Protein AF-A0A2P2K657-F1 (afdb_monomer)

Foldseek 3Di:
DPDDPVVLLVQLLVLLVCLLVDDPDPVSNLVSLVSNLVSLVVAAAPHDPSSVVSVVSSLVSCLDCCQLVPPDLSSLLSSLSNLLSCPRNDPPDHPDDLVSVLSSLLSLLVLLLCCLPCPDPSNVSNVSSVVSCVVRVCVVVCVVSVVVVSVVSSVVSVVVSVVSVVVVVVVVVVD

Sequence (175 aa):
MVVNAIELEEQLKEVGNALLNPPSSTDELLDQLDKFECLLIKVEQEPSRSMQDVLILPMRALISNSLLKHSDVDVKVALASCFSEITRITAPNAPYNDEKMKEIFQLTIAAFEKLSHVSGHCYSKAFAILDTVAKVRSCLLMLDLELDELIVDMFQHFLKIIRYGHLQSLLVDIS

InterPro domains:
  IPR039776 Sister chromatid cohesion protein Pds5 [PTHR12663] (7-171)

Nearest PDB structures (foldseek):
  5frr-assembly2_B  TM=8.950E-01  e=7.246E-05  Saccharomyces cerevisiae
  5hdt-assembly1_A  TM=9.014E-01  e=1.340E-04  Homo sapiens
  5frs-assembly1_A  TM=8.590E-01  e=3.454E-04  Saccharomyces cerevisiae
  5f0o-assembly1_A  TM=8.810E-01  e=2.054E-01  Lachancea thermotolerans
  8h5b-assembly1_A  TM=6.551E-01  e=6.500E+00  Saccharomyces cerevisiae S288C

Solvent-accessible surface area (backbone atoms only — not comparable to full-atom values): 9607 Å² total; per-residue (Å²): 131,87,75,54,67,68,60,53,44,51,52,47,41,55,46,19,55,44,49,62,61,58,57,90,47,69,68,60,36,43,54,48,41,52,53,43,33,64,51,44,73,72,50,58,58,69,57,56,70,70,52,50,62,43,45,53,58,30,59,56,28,58,70,31,69,75,57,70,65,45,85,53,67,65,55,44,40,43,49,29,36,38,49,35,40,48,40,48,28,41,44,96,48,75,78,57,58,70,74,55,46,52,56,48,48,54,40,40,50,60,28,49,63,35,59,67,36,79,90,42,90,54,17,66,53,26,50,50,34,50,53,44,38,60,74,67,43,45,66,57,58,37,55,77,66,71,38,62,69,59,55,52,50,43,53,51,50,52,54,52,38,53,54,51,54,53,54,53,53,56,55,60,76,75,105

Radius of gyration: 17.12 Å; Cα contacts (8 Å, |Δi|>4): 165; chains: 1; bounding box: 53×33×42 Å

Organism: Rhizophora mucronata (NCBI:txid61149)

pLDDT: mean 91.43, std 9.8, range [40.94, 98.31]

Structure (mmCIF, N/CA/C/O backbone):
data_AF-A0A2P2K657-F1
#
_entry.id   AF-A0A2P2K657-F1
#
loop_
_atom_site.group_PDB
_atom_site.id
_atom_site.type_symbol
_atom_site.label_atom_id
_atom_site.label_alt_id
_atom_site.label_comp_id
_atom_site.label_asym_id
_atom_site.label_entity_id
_atom_site.label_seq_id
_atom_site.pdbx_PDB_ins_code
_atom_site.Cartn_x
_atom_site.Cartn_y
_atom_site.Cartn_z
_atom_site.occupancy
_atom_site.B_iso_or_equiv
_atom_site.auth_seq_id
_atom_site.auth_comp_id
_atom_site.auth_asym_id
_atom_site.auth_atom_id
_atom_site.pdbx_PDB_model_num
ATOM 1 N N . MET A 1 1 ? 7.820 -9.576 21.090 1.00 40.94 1 MET A N 1
ATOM 2 C CA . MET A 1 1 ? 6.848 -8.870 21.953 1.00 40.94 1 MET A CA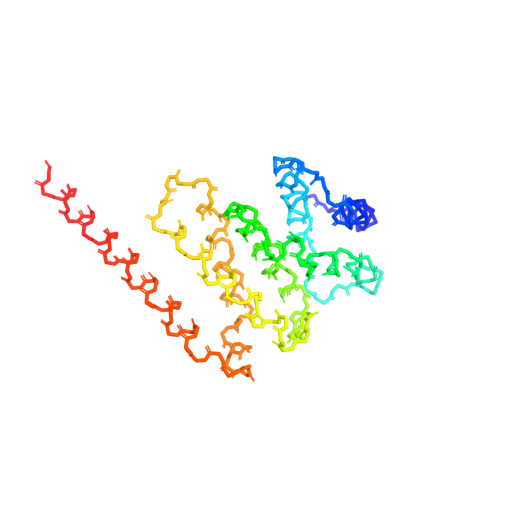 1
ATOM 3 C C . MET A 1 1 ? 5.480 -9.145 21.368 1.00 40.94 1 MET A C 1
ATOM 5 O O . MET A 1 1 ? 5.311 -8.899 20.183 1.00 40.94 1 MET A O 1
ATOM 9 N N . VAL A 1 2 ? 4.561 -9.734 22.134 1.00 49.28 2 VAL A N 1
ATOM 10 C CA . VAL A 1 2 ? 3.168 -9.874 21.688 1.00 49.28 2 VAL A CA 1
ATOM 11 C C . VAL A 1 2 ? 2.604 -8.461 21.674 1.00 49.28 2 VAL A C 1
ATOM 13 O O . VAL A 1 2 ? 2.508 -7.839 22.729 1.00 49.28 2 VAL A O 1
ATOM 16 N N . VAL A 1 3 ? 2.351 -7.911 20.489 1.00 60.28 3 VAL A N 1
ATOM 17 C CA . VAL A 1 3 ? 1.654 -6.630 20.373 1.00 60.28 3 VAL A CA 1
ATOM 18 C C . VAL A 1 3 ? 0.269 -6.844 20.973 1.00 60.28 3 VAL A C 1
ATOM 20 O O . VAL A 1 3 ? -0.426 -7.789 20.601 1.00 60.28 3 VAL A O 1
ATOM 23 N N . ASN A 1 4 ? -0.110 -6.019 21.945 1.00 86.00 4 ASN A N 1
ATOM 24 C CA . ASN A 1 4 ? -1.451 -6.073 22.501 1.00 86.00 4 ASN A CA 1
ATOM 25 C C . ASN A 1 4 ? -2.436 -5.665 21.395 1.00 86.00 4 ASN A C 1
ATOM 27 O O . ASN A 1 4 ? -2.381 -4.538 20.910 1.00 86.00 4 ASN A O 1
ATOM 31 N N . ALA A 1 5 ? -3.313 -6.580 20.977 1.00 86.81 5 ALA A N 1
ATOM 32 C CA . ALA A 1 5 ? -4.254 -6.342 19.882 1.00 86.81 5 ALA A CA 1
ATOM 33 C C . ALA A 1 5 ? -5.138 -5.105 20.124 1.00 86.81 5 ALA A C 1
ATOM 35 O O . ALA A 1 5 ? -5.415 -4.365 19.187 1.00 86.81 5 ALA A O 1
ATOM 36 N N . ILE A 1 6 ? -5.506 -4.837 21.383 1.00 91.69 6 ILE A N 1
ATOM 37 C CA . ILE A 1 6 ? -6.299 -3.658 21.762 1.00 91.69 6 ILE A CA 1
ATOM 38 C C . ILE A 1 6 ? -5.494 -2.372 21.545 1.00 91.69 6 ILE A C 1
ATOM 40 O O . ILE A 1 6 ? -5.996 -1.414 20.969 1.00 91.69 6 ILE A O 1
ATOM 44 N N . GLU A 1 7 ? -4.226 -2.366 21.955 1.00 95.25 7 GLU A N 1
ATOM 45 C CA . GLU A 1 7 ? -3.335 -1.216 21.774 1.00 95.25 7 GLU A CA 1
ATOM 46 C C . GLU A 1 7 ? -3.077 -0.940 20.284 1.00 95.25 7 GLU A C 1
ATOM 48 O O . GLU A 1 7 ? -3.064 0.211 19.853 1.00 95.25 7 GLU A O 1
ATOM 53 N N . LEU A 1 8 ? -2.926 -1.996 19.476 1.00 96.00 8 LEU A N 1
ATOM 54 C CA . LEU A 1 8 ? -2.785 -1.870 18.025 1.00 96.00 8 LEU A CA 1
ATOM 55 C C . LEU A 1 8 ? -4.039 -1.260 17.386 1.00 96.00 8 LEU A C 1
ATOM 57 O O . LEU A 1 8 ? -3.921 -0.355 16.561 1.00 96.00 8 LEU A O 1
ATOM 61 N N . GLU A 1 9 ? -5.229 -1.720 17.785 1.00 96.38 9 GLU A N 1
ATOM 62 C CA . GLU A 1 9 ? -6.501 -1.150 17.332 1.00 96.38 9 GLU A CA 1
ATOM 63 C C . GLU A 1 9 ? -6.621 0.337 17.697 1.00 96.38 9 GLU A C 1
ATOM 65 O O . GLU A 1 9 ? -7.035 1.143 16.866 1.00 96.38 9 GLU A O 1
ATOM 70 N N . GLU A 1 10 ? -6.249 0.728 18.916 1.00 95.88 10 GLU A N 1
ATOM 71 C CA . GLU A 1 10 ? -6.278 2.129 19.353 1.00 95.88 10 GLU A CA 1
ATOM 72 C C . GLU A 1 10 ? -5.319 3.008 18.540 1.00 95.88 10 GLU A C 1
ATOM 74 O O . GLU A 1 10 ? -5.720 4.072 18.062 1.00 95.88 10 GLU A O 1
ATOM 79 N N . GLN A 1 11 ? -4.089 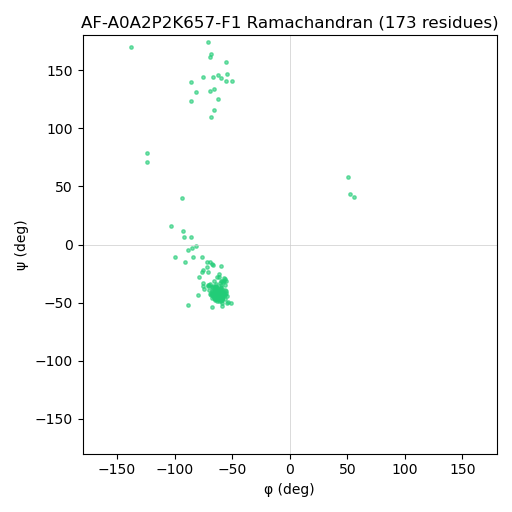2.542 18.305 1.00 96.56 11 GLN A N 1
ATOM 80 C CA . GLN A 1 11 ? -3.103 3.263 17.495 1.00 96.56 11 GLN A CA 1
ATOM 81 C C . GLN A 1 11 ? -3.550 3.399 16.031 1.00 96.56 11 GLN A C 1
ATOM 83 O O . GLN A 1 11 ? -3.401 4.468 15.437 1.00 96.56 11 GLN A O 1
ATOM 88 N N . LEU A 1 12 ? -4.141 2.351 15.448 1.00 96.50 12 LEU A N 1
ATOM 89 C CA . LEU A 1 12 ? -4.694 2.399 14.090 1.00 96.50 12 LEU A CA 1
ATOM 90 C C . LEU A 1 12 ? -5.871 3.378 13.989 1.00 96.50 12 LEU A C 1
ATOM 92 O O . LEU A 1 12 ? -5.949 4.128 13.015 1.00 96.50 12 LEU A O 1
ATOM 96 N N . LYS A 1 13 ? -6.756 3.424 14.998 1.00 94.69 13 LYS A N 1
ATOM 97 C CA . LYS A 1 13 ? -7.847 4.415 15.060 1.00 94.69 13 LYS A CA 1
ATOM 98 C C . LYS A 1 13 ? -7.305 5.838 15.113 1.00 94.69 13 LYS A C 1
ATOM 100 O O . LYS A 1 13 ? -7.792 6.701 14.386 1.00 94.69 13 LYS A O 1
ATOM 105 N N . GLU A 1 14 ? -6.321 6.091 15.973 1.00 94.56 14 GLU A N 1
ATOM 106 C CA . GLU A 1 14 ? -5.710 7.412 16.143 1.00 94.56 14 GLU A CA 1
ATOM 107 C C . GLU A 1 14 ? -5.115 7.919 14.822 1.00 94.56 14 GLU A C 1
ATOM 109 O O . GLU A 1 14 ? -5.481 8.993 14.343 1.00 94.56 14 GLU A O 1
ATOM 114 N N . VAL A 1 15 ? -4.259 7.109 14.193 1.00 94.75 15 VAL A N 1
ATOM 115 C CA . VAL A 1 15 ? -3.603 7.466 12.928 1.00 94.75 15 VAL A CA 1
ATOM 116 C C . VAL A 1 15 ? -4.613 7.581 11.789 1.00 94.75 15 VAL A C 1
ATOM 118 O O . VAL A 1 15 ? -4.554 8.519 10.998 1.00 94.75 15 VAL A O 1
ATOM 121 N N . GLY A 1 16 ? -5.600 6.684 11.729 1.00 91.00 16 GLY A N 1
ATOM 122 C CA . GLY A 1 16 ? -6.663 6.756 10.730 1.00 91.00 16 GLY A CA 1
ATOM 123 C C . GLY A 1 16 ? -7.482 8.042 10.812 1.00 91.00 16 GLY A C 1
ATOM 124 O O . GLY A 1 16 ? -7.821 8.622 9.782 1.00 91.00 16 GLY A O 1
ATOM 125 N N . ASN A 1 17 ? -7.751 8.533 12.024 1.00 91.25 17 ASN A N 1
ATOM 126 C CA . ASN A 1 17 ? -8.431 9.811 12.221 1.00 91.25 17 ASN A CA 1
ATOM 127 C C . ASN A 1 17 ? -7.577 11.007 11.780 1.00 91.25 17 ASN A C 1
ATOM 129 O O . ASN A 1 17 ? -8.121 11.954 11.212 1.00 91.25 17 ASN A O 1
ATOM 133 N N . ALA A 1 18 ? -6.258 10.956 11.991 1.00 92.56 18 ALA A N 1
ATOM 134 C CA . ALA A 1 18 ? -5.343 11.976 11.483 1.00 92.56 18 ALA A CA 1
ATOM 135 C C . ALA A 1 18 ? -5.313 11.990 9.944 1.00 92.56 18 ALA A C 1
ATOM 137 O O . ALA A 1 18 ? -5.362 13.052 9.335 1.00 92.56 18 ALA A O 1
ATOM 138 N N . LEU A 1 19 ? -5.331 10.821 9.297 1.00 93.56 19 LEU A N 1
ATOM 139 C CA . LEU A 1 19 ? -5.341 10.715 7.833 1.00 93.56 19 LEU A CA 1
ATOM 140 C C . LEU A 1 19 ? -6.671 11.143 7.190 1.00 93.56 19 LEU A C 1
ATOM 142 O O . LEU A 1 19 ? -6.679 11.528 6.022 1.00 93.56 19 LEU A O 1
ATOM 146 N N . LEU A 1 20 ? -7.793 11.105 7.923 1.00 91.12 20 LEU A N 1
ATOM 147 C CA . LEU A 1 20 ? -9.077 11.648 7.448 1.00 91.12 20 LEU A CA 1
ATOM 148 C C . LEU A 1 20 ? -9.037 13.171 7.265 1.00 91.12 20 LEU A C 1
ATOM 150 O O . LEU A 1 20 ? -9.725 13.693 6.389 1.00 91.12 20 LEU A O 1
ATOM 154 N N . ASN A 1 21 ? -8.244 13.865 8.081 1.00 89.31 21 ASN A N 1
ATOM 155 C CA . ASN A 1 21 ? -7.992 15.300 7.980 1.00 89.31 21 ASN A CA 1
ATOM 156 C C . ASN A 1 21 ? -6.478 15.506 7.859 1.00 89.31 21 ASN A C 1
ATOM 158 O O . ASN A 1 21 ? -5.846 15.919 8.835 1.00 89.31 21 ASN A O 1
ATOM 162 N N . PRO A 1 22 ? -5.895 15.146 6.701 1.00 88.00 22 PRO A N 1
ATOM 163 C CA . PRO A 1 22 ? -4.455 15.015 6.571 1.00 88.00 22 PRO A CA 1
ATOM 164 C C . PRO A 1 22 ? -3.751 16.344 6.884 1.00 88.00 22 PRO A C 1
ATOM 166 O O . PRO A 1 22 ? -4.271 17.406 6.519 1.00 88.00 22 PRO A O 1
ATOM 169 N N . PRO A 1 23 ? -2.573 16.301 7.534 1.00 90.25 23 PRO A N 1
ATOM 170 C CA . PRO A 1 23 ? -1.769 17.491 7.776 1.00 90.25 23 PRO A CA 1
ATOM 171 C C . PRO A 1 23 ? -1.473 18.249 6.479 1.00 90.25 23 PRO A C 1
ATOM 173 O O . PRO A 1 23 ? -1.306 17.651 5.417 1.00 90.25 23 PRO A O 1
ATOM 176 N N . SER A 1 24 ? -1.380 19.578 6.559 1.00 89.38 24 SER A N 1
ATOM 177 C CA . SER A 1 24 ? -1.014 20.403 5.400 1.00 89.38 24 SER A CA 1
ATOM 178 C C . SER A 1 24 ? 0.477 20.334 5.064 1.00 89.38 24 SER A C 1
ATOM 180 O O . SER A 1 24 ? 0.864 20.676 3.950 1.00 89.38 24 SER A O 1
ATOM 182 N N . SER A 1 25 ? 1.313 19.960 6.036 1.00 95.88 25 SER A N 1
ATOM 183 C CA . SER A 1 25 ? 2.749 19.775 5.838 1.00 95.88 25 SER A CA 1
ATOM 184 C C . SER A 1 25 ? 3.024 18.403 5.229 1.00 95.88 25 SER A C 1
ATOM 186 O O . SER A 1 25 ? 2.542 17.393 5.742 1.00 95.88 25 SER A O 1
ATOM 188 N N . THR A 1 26 ? 3.834 18.363 4.168 1.00 96.19 26 THR A N 1
ATOM 189 C CA . THR A 1 26 ? 4.279 17.108 3.545 1.00 96.19 26 THR A CA 1
ATOM 190 C C . THR A 1 26 ? 5.003 16.213 4.549 1.00 96.19 26 THR A C 1
ATOM 192 O O . THR A 1 26 ? 4.719 15.022 4.597 1.00 96.19 26 THR A O 1
ATOM 195 N N . ASP A 1 27 ? 5.879 16.783 5.380 1.00 96.38 27 ASP A N 1
ATOM 196 C CA . ASP A 1 27 ? 6.664 16.020 6.358 1.00 96.38 27 ASP A CA 1
ATOM 197 C C . ASP A 1 27 ? 5.757 15.385 7.422 1.00 96.38 27 ASP A C 1
ATOM 199 O O . ASP A 1 27 ? 5.860 14.197 7.711 1.00 96.38 27 ASP A O 1
ATOM 203 N N . GLU A 1 28 ? 4.787 16.145 7.941 1.00 96.56 28 GLU A N 1
ATOM 204 C CA . GLU A 1 28 ? 3.831 15.626 8.927 1.00 96.56 28 GLU A CA 1
ATOM 205 C C . GLU A 1 28 ? 2.917 14.553 8.319 1.00 96.56 28 GLU A C 1
ATOM 207 O O . GLU A 1 28 ? 2.556 13.587 8.990 1.00 96.56 28 GLU A O 1
ATOM 212 N N . LEU A 1 29 ? 2.534 14.705 7.046 1.00 97.00 29 LEU A N 1
ATOM 213 C CA . LEU A 1 29 ? 1.764 13.693 6.330 1.00 97.00 29 LEU A CA 1
ATOM 214 C C . LEU A 1 29 ? 2.578 12.407 6.138 1.00 97.00 29 LEU A C 1
ATOM 216 O O . LEU A 1 29 ? 2.044 11.319 6.356 1.00 97.00 29 LEU A O 1
ATOM 220 N N . LEU A 1 30 ? 3.853 12.523 5.759 1.00 97.00 30 LEU A N 1
ATOM 221 C CA . LEU A 1 30 ? 4.765 11.386 5.646 1.00 97.00 30 LEU A CA 1
ATOM 222 C C . LEU A 1 30 ? 4.905 10.658 6.984 1.00 97.00 30 LEU A C 1
ATOM 224 O O . LEU A 1 30 ? 4.740 9.442 7.017 1.00 97.00 30 LEU A O 1
ATOM 228 N N . ASP A 1 31 ? 5.077 11.385 8.089 1.00 96.81 31 ASP A N 1
ATOM 229 C CA . ASP A 1 31 ? 5.143 10.796 9.430 1.00 96.81 31 ASP A CA 1
ATOM 230 C C . ASP A 1 31 ? 3.869 10.004 9.781 1.00 96.81 31 ASP A C 1
ATOM 232 O O . ASP A 1 31 ? 3.942 8.913 10.357 1.00 96.81 31 ASP A O 1
ATOM 236 N N . GLN A 1 32 ? 2.683 10.515 9.420 1.00 97.12 32 GLN A N 1
ATOM 237 C CA . GLN A 1 32 ? 1.425 9.788 9.637 1.00 97.12 32 GLN A CA 1
ATOM 238 C C . GLN A 1 32 ? 1.321 8.530 8.771 1.00 97.12 32 GLN A C 1
ATOM 240 O O . GLN A 1 32 ? 0.886 7.489 9.267 1.00 97.12 32 GLN A O 1
ATOM 245 N N . LEU A 1 33 ? 1.713 8.603 7.496 1.00 97.50 33 LEU A N 1
ATOM 246 C CA . LEU A 1 33 ? 1.698 7.454 6.588 1.00 97.50 33 LEU A CA 1
ATOM 247 C C . LEU A 1 33 ? 2.695 6.378 7.033 1.00 97.50 33 LEU A C 1
ATOM 249 O O . LEU A 1 33 ? 2.340 5.203 7.071 1.00 97.50 33 LEU A O 1
ATOM 253 N N . ASP A 1 34 ? 3.891 6.772 7.460 1.00 96.94 34 ASP A N 1
ATOM 254 C CA . ASP A 1 34 ? 4.920 5.864 7.966 1.00 96.94 34 ASP A CA 1
ATOM 255 C C . ASP A 1 34 ? 4.485 5.195 9.273 1.00 96.94 34 ASP A C 1
ATOM 257 O O . ASP A 1 34 ? 4.649 3.982 9.445 1.00 96.94 34 ASP A O 1
ATOM 261 N N . LYS A 1 35 ? 3.858 5.954 10.185 1.00 97.31 35 LYS A N 1
ATOM 262 C CA . LYS A 1 35 ? 3.250 5.386 11.395 1.00 97.31 35 LYS A CA 1
ATOM 263 C C . LYS A 1 35 ? 2.142 4.401 11.022 1.00 97.31 35 LYS A C 1
ATOM 265 O O . LYS A 1 35 ? 2.079 3.325 11.613 1.0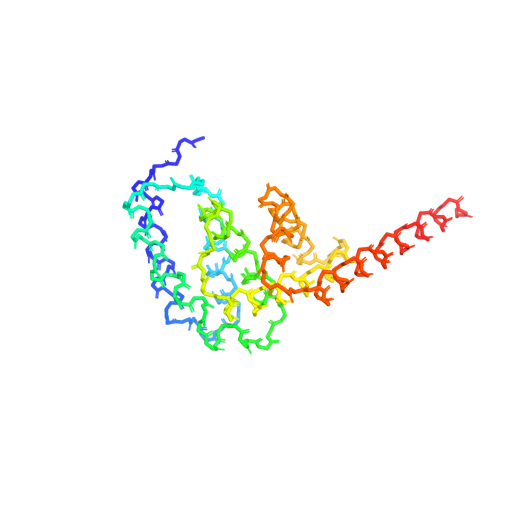0 97.31 35 LYS A O 1
ATOM 270 N N . PHE A 1 36 ? 1.293 4.731 10.049 1.00 97.75 36 PHE A N 1
ATOM 271 C CA . PHE A 1 36 ? 0.209 3.853 9.613 1.00 97.75 36 PHE A CA 1
ATOM 272 C C . PHE A 1 36 ? 0.735 2.546 9.013 1.00 97.75 36 PHE A C 1
ATOM 274 O O . PHE A 1 36 ? 0.332 1.470 9.447 1.00 97.75 36 PHE A O 1
ATOM 281 N N . GLU A 1 37 ? 1.693 2.628 8.090 1.00 97.44 37 GLU A N 1
ATOM 282 C CA . GLU A 1 37 ? 2.384 1.479 7.501 1.00 97.44 37 GLU A CA 1
ATOM 283 C C . GLU A 1 37 ? 2.984 0.570 8.585 1.00 97.44 37 GLU A C 1
ATOM 285 O O . GLU A 1 37 ? 2.726 -0.634 8.606 1.00 97.44 37 GLU A O 1
ATOM 290 N N . CYS A 1 38 ? 3.719 1.145 9.544 1.00 96.81 38 CYS A N 1
ATOM 291 C CA . CYS A 1 38 ? 4.313 0.401 10.657 1.00 96.81 38 CYS A CA 1
ATOM 292 C C . CYS A 1 38 ? 3.281 -0.379 11.483 1.00 96.81 38 CYS A C 1
ATOM 294 O O . CYS A 1 38 ? 3.612 -1.413 12.071 1.00 96.81 38 CYS A O 1
ATOM 296 N N . LEU A 1 39 ? 2.050 0.126 11.585 1.00 97.94 39 LEU A N 1
ATOM 297 C CA . LEU A 1 39 ? 0.955 -0.553 12.272 1.00 97.94 39 LEU A CA 1
ATOM 298 C C . LEU A 1 39 ? 0.335 -1.636 11.388 1.00 97.94 39 LEU A C 1
ATOM 300 O O . LEU A 1 39 ? 0.129 -2.746 11.872 1.00 97.94 39 LEU A O 1
ATOM 304 N N . LEU A 1 40 ? 0.107 -1.356 10.101 1.00 97.75 40 LEU A N 1
ATOM 305 C CA . LEU A 1 40 ? -0.441 -2.315 9.136 1.00 97.75 40 LEU A CA 1
ATOM 306 C C . LEU A 1 40 ? 0.427 -3.574 9.001 1.00 97.75 40 LEU A C 1
ATOM 308 O O . LEU A 1 40 ? -0.110 -4.679 8.983 1.00 97.75 40 LEU A O 1
ATOM 312 N N . ILE A 1 41 ? 1.758 -3.437 9.008 1.00 96.75 41 ILE A N 1
ATOM 313 C CA . ILE A 1 41 ? 2.698 -4.576 8.969 1.00 96.75 41 ILE A CA 1
ATOM 314 C C . ILE A 1 41 ? 2.450 -5.565 10.123 1.00 96.75 41 ILE A C 1
ATOM 316 O O . ILE A 1 41 ? 2.685 -6.764 9.986 1.00 96.75 41 ILE A O 1
ATOM 320 N N . LYS A 1 42 ? 1.956 -5.080 11.269 1.00 97.00 42 LYS A N 1
ATOM 321 C CA . LYS A 1 42 ? 1.671 -5.898 12.460 1.00 97.00 42 LYS A CA 1
ATOM 322 C C . LYS A 1 42 ? 0.301 -6.578 12.404 1.00 97.00 42 LYS A C 1
ATOM 324 O O . LYS A 1 42 ? 0.020 -7.415 13.258 1.00 97.00 42 LYS A O 1
ATOM 329 N N . VAL A 1 43 ? -0.556 -6.206 11.454 1.00 96.94 43 VAL A N 1
ATOM 330 C CA . VAL A 1 43 ? -1.889 -6.791 11.288 1.00 96.94 43 VAL A CA 1
ATOM 331 C C . VAL A 1 43 ? -1.777 -8.047 10.430 1.00 96.94 43 VAL A C 1
ATOM 333 O O . VAL A 1 43 ? -1.275 -8.020 9.303 1.00 96.94 43 VAL A O 1
ATOM 336 N N . GLU A 1 44 ? -2.240 -9.169 10.966 1.00 94.81 44 GLU A N 1
ATOM 337 C CA . GLU A 1 44 ? -2.281 -10.433 10.234 1.00 94.81 44 GLU A CA 1
ATOM 338 C C . GLU A 1 44 ? -3.322 -10.396 9.105 1.00 94.81 44 GLU A C 1
ATOM 340 O O . GLU A 1 44 ? -4.212 -9.545 9.067 1.00 94.81 44 GLU A O 1
ATOM 345 N N . GLN A 1 45 ? -3.176 -11.312 8.152 1.00 95.44 45 GLN A N 1
ATOM 346 C CA . GLN A 1 45 ? -4.162 -11.512 7.094 1.00 95.44 45 GLN A CA 1
ATOM 347 C C . GLN A 1 45 ? -5.475 -12.047 7.687 1.00 95.44 45 GLN A C 1
ATOM 349 O O . GLN A 1 45 ? -5.438 -12.830 8.633 1.00 95.44 45 GLN A O 1
ATOM 354 N N . GLU A 1 46 ? -6.615 -11.624 7.130 1.00 91.75 46 GLU A N 1
ATOM 355 C CA . GLU A 1 46 ? -7.959 -11.976 7.622 1.00 91.75 46 GLU A CA 1
ATOM 356 C C . GLU A 1 46 ? -8.134 -11.725 9.140 1.00 91.75 46 GLU A C 1
ATOM 358 O O . GLU A 1 46 ? -8.462 -12.640 9.903 1.00 91.75 46 GLU A O 1
ATOM 363 N N . PRO A 1 47 ? -7.925 -10.482 9.618 1.00 94.62 47 PRO A N 1
ATOM 364 C CA . PRO A 1 47 ? -7.927 -10.192 11.046 1.00 94.62 47 PRO A CA 1
ATOM 365 C C . PRO A 1 47 ? -9.342 -10.279 11.647 1.00 94.62 47 PRO A C 1
ATOM 367 O O . PRO A 1 47 ? -10.343 -10.423 10.938 1.00 94.62 47 PRO A O 1
ATOM 370 N N . SER A 1 48 ? -9.449 -10.152 12.974 1.00 95.62 48 SER A N 1
ATOM 371 C CA . SER A 1 48 ? -10.737 -10.140 13.684 1.00 95.62 48 SER A CA 1
ATOM 372 C C . SER A 1 48 ? -11.691 -9.059 13.155 1.00 95.62 48 SER A C 1
ATOM 374 O O . SER A 1 48 ? -11.266 -8.027 12.639 1.00 95.62 48 SER A O 1
ATOM 376 N N . ARG A 1 49 ? -13.005 -9.243 13.359 1.00 95.25 49 ARG A N 1
ATOM 377 C CA . ARG A 1 49 ? -14.012 -8.228 12.987 1.00 95.25 49 ARG A CA 1
ATOM 378 C C . ARG A 1 49 ? -13.740 -6.861 13.617 1.00 95.25 49 ARG A C 1
ATOM 380 O O . ARG A 1 49 ? -13.873 -5.860 12.931 1.00 95.25 49 ARG A O 1
ATOM 387 N N . SER A 1 50 ? -13.311 -6.826 14.880 1.00 96.12 50 SER A N 1
ATOM 388 C CA . SER A 1 50 ? -12.961 -5.572 15.559 1.00 96.12 50 SER A CA 1
ATOM 389 C C . SER A 1 50 ? -11.850 -4.823 14.824 1.00 96.12 50 SER A C 1
ATOM 391 O O . SER A 1 50 ? -11.987 -3.634 14.554 1.00 96.12 50 SER A O 1
ATOM 393 N N . MET A 1 51 ? -10.793 -5.531 14.421 1.00 96.44 51 MET A N 1
ATOM 394 C CA . MET A 1 51 ? -9.683 -4.964 13.663 1.00 96.44 51 MET A CA 1
ATOM 395 C C . MET A 1 51 ? -10.120 -4.526 12.260 1.00 96.44 51 MET A C 1
ATOM 397 O O . MET A 1 51 ? -9.718 -3.463 11.798 1.00 96.44 51 MET A O 1
ATOM 401 N N . GLN A 1 52 ? -10.977 -5.304 11.590 1.00 95.44 52 GLN A N 1
ATOM 402 C CA . GLN A 1 52 ? -11.557 -4.900 10.305 1.00 95.44 52 GLN A CA 1
ATOM 403 C C . GLN A 1 52 ? -12.335 -3.584 10.446 1.00 95.44 52 GLN A C 1
ATOM 405 O O . GLN A 1 52 ? -12.100 -2.661 9.670 1.00 95.44 52 GLN A O 1
ATOM 410 N N . ASP A 1 53 ? -13.178 -3.457 11.476 1.00 95.12 53 ASP A N 1
ATOM 411 C CA . ASP A 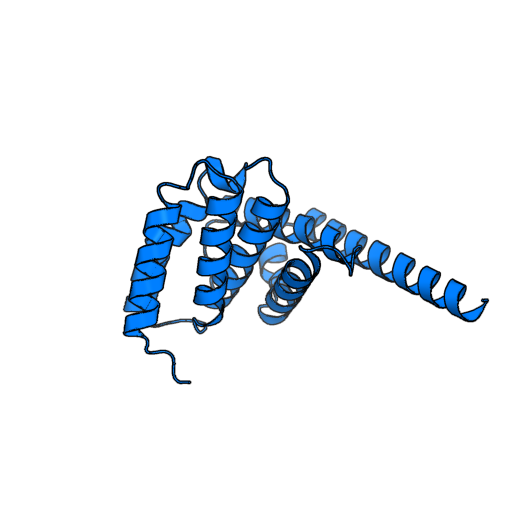1 53 ? -13.955 -2.244 11.751 1.00 95.12 53 ASP A CA 1
ATOM 412 C C . ASP A 1 53 ? -13.053 -1.019 11.986 1.00 95.12 53 ASP A C 1
ATOM 414 O O . ASP A 1 53 ? -13.365 0.085 11.532 1.00 95.12 53 ASP A O 1
ATOM 418 N N . VAL A 1 54 ? -11.903 -1.209 12.647 1.00 95.69 54 VAL A N 1
ATOM 419 C CA . VAL A 1 54 ? -10.889 -0.159 12.836 1.00 95.69 54 VAL A CA 1
ATOM 420 C C . VAL A 1 54 ? -10.316 0.338 11.511 1.00 95.69 54 VAL A C 1
ATOM 422 O O . VAL A 1 54 ? -10.095 1.539 11.354 1.00 95.69 54 VAL A O 1
ATOM 425 N N . LEU A 1 55 ? -10.070 -0.563 10.560 1.00 96.00 55 LEU A N 1
ATOM 426 C CA . LEU A 1 55 ? -9.386 -0.237 9.308 1.00 96.00 55 LEU A CA 1
ATOM 427 C C . LEU A 1 55 ? -10.275 0.509 8.303 1.00 96.00 55 LEU A C 1
ATOM 429 O O . LEU A 1 55 ? -9.747 1.260 7.482 1.00 96.00 55 LEU A O 1
ATOM 433 N N . ILE A 1 56 ? -11.606 0.374 8.391 1.00 94.31 56 ILE A N 1
ATOM 434 C CA . ILE A 1 56 ? -12.568 0.955 7.430 1.00 94.31 56 ILE A CA 1
ATOM 435 C C . ILE A 1 56 ? -12.328 2.454 7.203 1.00 94.31 56 ILE A C 1
ATOM 437 O O . ILE A 1 56 ? -12.271 2.924 6.064 1.00 94.31 56 ILE A O 1
ATOM 441 N N . LEU A 1 57 ? -12.214 3.226 8.286 1.00 92.69 57 LEU A N 1
ATOM 442 C CA . LEU A 1 57 ? -12.068 4.679 8.205 1.00 92.69 57 LEU A CA 1
ATOM 443 C C . LEU A 1 57 ? -10.730 5.113 7.580 1.00 92.69 57 LEU A C 1
ATOM 445 O O . LEU A 1 57 ? -10.783 5.860 6.597 1.00 92.69 57 LEU A O 1
ATOM 449 N N . PRO A 1 58 ? -9.560 4.653 8.067 1.00 93.31 58 PRO A N 1
ATOM 450 C CA . PRO A 1 58 ? -8.284 4.936 7.418 1.00 93.31 58 PRO A CA 1
ATOM 451 C C . PRO A 1 58 ? -8.241 4.483 5.954 1.00 93.31 58 PRO A C 1
ATOM 453 O O . PRO A 1 58 ? -7.814 5.249 5.093 1.00 93.31 58 PRO A O 1
ATOM 456 N N . MET A 1 59 ? -8.745 3.284 5.634 1.00 95.56 59 MET A N 1
ATOM 457 C CA . MET A 1 59 ? -8.783 2.787 4.252 1.00 95.56 59 MET A CA 1
ATOM 458 C C . MET A 1 59 ? -9.557 3.728 3.324 1.00 95.56 59 MET A C 1
ATOM 460 O O . MET A 1 59 ? -9.137 3.949 2.187 1.00 95.56 59 MET A O 1
ATOM 464 N N . ARG A 1 60 ? -10.663 4.309 3.807 1.00 93.75 60 ARG A N 1
ATOM 465 C CA . ARG A 1 60 ? -11.438 5.317 3.072 1.00 93.75 60 ARG A CA 1
ATOM 466 C C . ARG A 1 60 ? -10.699 6.653 2.954 1.00 93.75 60 ARG A C 1
ATOM 468 O O . ARG A 1 60 ? -10.841 7.329 1.939 1.00 93.75 60 ARG A O 1
ATOM 475 N N . ALA A 1 61 ? -9.935 7.044 3.972 1.00 94.00 61 ALA A N 1
ATOM 476 C CA . ALA A 1 61 ? -9.145 8.272 3.955 1.00 94.00 61 ALA A CA 1
ATOM 477 C C . ALA A 1 61 ? -8.070 8.237 2.857 1.00 94.00 61 ALA A C 1
ATOM 479 O O . ALA A 1 61 ? -7.964 9.178 2.066 1.00 94.00 61 ALA A O 1
ATOM 480 N N . LEU A 1 62 ? -7.333 7.123 2.763 1.00 95.69 62 LEU A N 1
ATOM 481 C CA . LEU A 1 62 ? -6.220 6.952 1.823 1.00 95.69 62 LEU A CA 1
ATOM 482 C C . LEU A 1 62 ? -6.629 7.090 0.353 1.00 95.69 62 LEU A C 1
ATOM 484 O O . LEU A 1 62 ? -5.843 7.577 -0.455 1.00 95.69 62 LEU A O 1
ATOM 488 N N . ILE A 1 63 ? -7.861 6.711 0.005 1.00 95.50 63 ILE A N 1
ATOM 489 C CA . ILE A 1 63 ? -8.373 6.813 -1.370 1.00 95.50 63 ILE A CA 1
ATOM 490 C C . ILE A 1 63 ? -8.973 8.186 -1.711 1.00 95.50 63 ILE A C 1
ATOM 492 O O . ILE A 1 63 ? -9.568 8.367 -2.778 1.00 95.50 63 ILE A O 1
ATOM 496 N N . SER A 1 64 ? -8.857 9.165 -0.812 1.00 93.69 64 SER A N 1
ATOM 497 C CA . SER A 1 64 ? -9.270 10.538 -1.094 1.00 93.69 64 SER A CA 1
ATOM 498 C C . SER A 1 64 ? -8.445 11.132 -2.240 1.00 93.69 64 SER A C 1
ATOM 500 O O . SER A 1 64 ? -7.250 10.870 -2.380 1.00 93.69 64 SER A O 1
ATOM 502 N N . ASN A 1 65 ? -9.070 11.984 -3.059 1.00 90.50 65 ASN A N 1
ATOM 503 C CA . ASN A 1 65 ? -8.376 12.646 -4.170 1.00 90.50 65 ASN A CA 1
ATOM 504 C C . ASN A 1 65 ? -7.177 13.486 -3.700 1.00 90.50 65 ASN A C 1
ATOM 506 O O . ASN A 1 65 ? -6.209 13.603 -4.442 1.00 90.50 65 ASN A O 1
ATOM 510 N N . SER A 1 66 ? -7.234 14.061 -2.495 1.00 89.94 66 SER A N 1
ATOM 511 C CA . SER A 1 66 ? -6.134 14.837 -1.911 1.00 89.94 66 SER A CA 1
ATOM 512 C C . SER A 1 66 ? -4.882 13.996 -1.670 1.00 89.94 66 SER A C 1
ATOM 514 O O . SER A 1 66 ? -3.782 14.499 -1.872 1.00 89.94 66 SER A O 1
ATOM 516 N N . LEU A 1 67 ? -5.041 12.727 -1.281 1.00 93.44 67 LEU A N 1
ATOM 517 C CA . LEU A 1 67 ? -3.922 11.815 -1.045 1.00 93.44 67 LEU A CA 1
ATOM 518 C C . LEU A 1 67 ? -3.514 11.085 -2.330 1.00 93.44 67 LEU A C 1
ATOM 520 O O . LEU A 1 67 ? -2.361 11.180 -2.741 1.00 93.44 67 LEU A O 1
ATOM 524 N N . LEU A 1 68 ? -4.449 10.442 -3.038 1.00 91.50 68 LEU A N 1
ATOM 525 C CA . LEU A 1 68 ? -4.127 9.680 -4.257 1.00 91.50 68 LEU A CA 1
ATOM 526 C C . LEU A 1 68 ? -3.497 10.534 -5.365 1.00 91.50 68 LEU A C 1
ATOM 528 O O . LEU A 1 68 ? -2.669 10.044 -6.132 1.00 91.50 68 LEU A O 1
ATOM 532 N N . LYS A 1 69 ? -3.881 11.813 -5.465 1.00 91.38 69 LYS A N 1
ATOM 533 C CA . LYS A 1 69 ? -3.359 12.744 -6.479 1.00 91.38 69 LYS A CA 1
ATOM 534 C C . LYS A 1 69 ? -2.332 13.722 -5.914 1.00 91.38 69 LYS A C 1
ATOM 536 O O . LYS A 1 69 ? -2.042 14.724 -6.567 1.00 91.38 69 LYS A O 1
ATOM 541 N N . HIS A 1 70 ? -1.788 13.446 -4.728 1.00 95.25 70 HIS A N 1
ATOM 54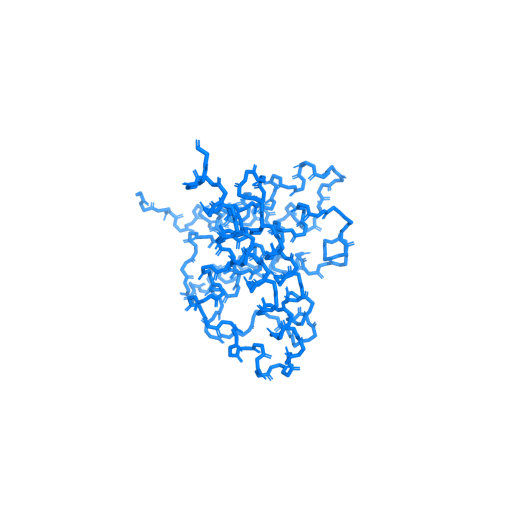2 C CA . HIS A 1 70 ? -0.751 14.275 -4.128 1.00 95.25 70 HIS A CA 1
ATOM 543 C C . HIS A 1 70 ? 0.440 14.421 -5.087 1.00 95.25 70 HIS A C 1
ATOM 545 O O . HIS A 1 70 ? 0.788 13.475 -5.791 1.00 95.25 70 HIS A O 1
ATOM 551 N N . SER A 1 71 ? 1.049 15.604 -5.178 1.00 94.75 71 SER A N 1
ATOM 552 C CA . SER A 1 71 ? 2.128 15.859 -6.147 1.00 94.75 71 SER A CA 1
ATOM 553 C C . SER A 1 71 ? 3.478 15.306 -5.701 1.00 94.75 71 SER A C 1
ATOM 555 O O . SER A 1 71 ? 4.315 14.993 -6.545 1.00 94.75 71 SER A O 1
ATOM 557 N N . ASP A 1 72 ? 3.683 15.201 -4.388 1.00 95.62 72 ASP A N 1
ATOM 558 C CA . ASP A 1 72 ? 4.931 14.721 -3.803 1.00 95.62 72 ASP A CA 1
ATOM 559 C C . ASP A 1 72 ? 5.143 13.220 -4.055 1.00 95.62 72 ASP A C 1
ATOM 561 O O . ASP A 1 72 ? 4.238 12.403 -3.866 1.00 95.62 72 ASP A O 1
ATOM 565 N N . VAL A 1 73 ? 6.344 12.869 -4.511 1.00 94.19 73 VAL A N 1
ATOM 566 C CA . VAL A 1 73 ? 6.692 11.504 -4.920 1.00 94.19 73 VAL A CA 1
ATOM 567 C C . VAL A 1 73 ? 6.889 10.583 -3.720 1.00 94.19 73 VAL A C 1
ATOM 569 O O . VAL A 1 73 ? 6.553 9.403 -3.806 1.00 94.19 73 VAL A O 1
ATOM 572 N N . ASP A 1 74 ? 7.383 11.100 -2.603 1.00 95.19 74 ASP A N 1
ATOM 573 C CA . ASP A 1 74 ? 7.640 10.301 -1.410 1.00 95.19 74 ASP A CA 1
ATOM 574 C C . ASP A 1 74 ? 6.321 9.958 -0.726 1.00 95.19 74 ASP A C 1
ATOM 576 O O . ASP A 1 74 ? 6.106 8.807 -0.344 1.00 95.19 74 ASP A O 1
ATOM 580 N N . VAL A 1 75 ? 5.378 10.908 -0.708 1.00 96.56 75 VAL A N 1
ATOM 581 C CA . VAL A 1 75 ? 3.996 10.662 -0.265 1.00 96.56 75 VAL A CA 1
ATOM 582 C C . VAL A 1 75 ? 3.349 9.568 -1.111 1.00 96.56 75 VAL A C 1
ATOM 584 O O . VAL A 1 75 ? 2.718 8.660 -0.574 1.00 96.56 75 VAL A O 1
ATOM 587 N N . LYS A 1 76 ? 3.539 9.598 -2.436 1.00 96.81 76 LYS A N 1
ATOM 588 C CA . LYS A 1 76 ? 3.036 8.549 -3.336 1.00 96.81 76 LYS A CA 1
ATOM 589 C C . LYS A 1 76 ? 3.619 7.171 -3.026 1.00 96.81 76 LYS A C 1
ATOM 591 O O . LYS A 1 76 ? 2.878 6.190 -3.031 1.00 96.81 76 LYS A O 1
ATOM 596 N N . VAL A 1 77 ? 4.918 7.084 -2.741 1.00 97.38 77 VAL A N 1
ATOM 597 C CA . VAL A 1 77 ? 5.563 5.814 -2.369 1.00 97.38 77 VAL A CA 1
ATOM 598 C C . VAL A 1 77 ? 5.074 5.330 -1.000 1.00 97.38 77 VAL A C 1
ATOM 600 O O . VAL A 1 77 ? 4.779 4.146 -0.850 1.00 97.38 77 VAL A O 1
ATOM 603 N N . ALA A 1 78 ? 4.925 6.222 -0.019 1.00 97.38 78 ALA A N 1
ATOM 604 C CA . ALA A 1 78 ? 4.386 5.879 1.297 1.00 97.38 78 ALA A CA 1
ATOM 605 C C . ALA A 1 78 ? 2.933 5.371 1.206 1.00 97.38 78 ALA A C 1
ATOM 607 O O . ALA A 1 78 ? 2.584 4.358 1.817 1.00 97.38 78 ALA A O 1
ATOM 608 N N . LEU A 1 79 ? 2.106 6.004 0.367 1.00 97.62 79 LEU A N 1
ATOM 609 C CA . LEU A 1 79 ? 0.754 5.535 0.053 1.00 97.62 79 LEU A CA 1
ATOM 610 C C . LEU A 1 79 ? 0.765 4.151 -0.604 1.00 97.62 79 LEU A C 1
ATOM 612 O O . LEU A 1 79 ? 0.015 3.278 -0.171 1.00 97.62 79 LEU A O 1
ATOM 616 N N . ALA A 1 80 ? 1.625 3.923 -1.604 1.00 98.19 80 ALA A N 1
ATOM 617 C CA . ALA A 1 80 ? 1.777 2.609 -2.232 1.00 98.19 80 ALA A CA 1
ATOM 618 C C . ALA A 1 80 ? 2.127 1.520 -1.207 1.00 98.19 80 ALA A C 1
ATOM 620 O O . ALA A 1 80 ? 1.575 0.424 -1.281 1.00 98.19 80 ALA A O 1
ATOM 621 N N . SER A 1 81 ? 2.984 1.842 -0.232 1.00 98.06 81 SER A N 1
ATOM 622 C CA . SER A 1 81 ? 3.360 0.928 0.853 1.00 98.06 81 SER A CA 1
ATOM 623 C C . SER A 1 81 ? 2.185 0.596 1.773 1.00 98.06 81 SER A C 1
ATOM 625 O O . SER A 1 81 ? 1.906 -0.573 2.053 1.00 98.06 81 SER A O 1
ATOM 627 N N . CYS A 1 82 ? 1.409 1.609 2.170 1.00 98.31 82 CYS A N 1
ATOM 628 C CA . CYS A 1 82 ? 0.177 1.393 2.931 1.00 98.31 82 CYS A CA 1
ATOM 629 C C . CYS A 1 82 ? -0.811 0.505 2.158 1.00 98.31 82 CYS A C 1
ATOM 631 O O . CYS A 1 82 ? -1.379 -0.432 2.720 1.00 98.31 82 CYS A O 1
ATOM 633 N N . PHE A 1 83 ? -0.999 0.760 0.860 1.00 98.19 83 PHE A N 1
ATOM 634 C CA . PHE A 1 83 ? -1.905 -0.031 0.029 1.00 98.19 83 PHE A CA 1
ATOM 635 C C . PHE A 1 83 ? -1.429 -1.467 -0.190 1.00 98.19 83 PHE A C 1
ATOM 637 O O . PHE A 1 83 ? -2.270 -2.371 -0.209 1.00 98.19 83 PHE A O 1
ATOM 644 N N . SER A 1 84 ? -0.120 -1.715 -0.323 1.00 97.75 84 SER A N 1
ATOM 645 C CA . SER A 1 84 ? 0.389 -3.087 -0.424 1.00 97.75 84 SER A CA 1
ATOM 646 C C . SER A 1 84 ? 0.082 -3.882 0.841 1.00 97.75 84 SER A C 1
ATOM 648 O O . SER A 1 84 ? -0.394 -5.013 0.743 1.00 97.75 84 SER A O 1
ATOM 650 N N . GLU A 1 85 ? 0.233 -3.277 2.022 1.00 98.12 85 GLU A N 1
ATOM 651 C CA . GLU A 1 85 ? -0.106 -3.944 3.282 1.00 98.12 85 GLU A CA 1
ATOM 652 C C . GLU A 1 85 ? -1.615 -4.126 3.468 1.00 98.12 85 GLU A C 1
ATOM 654 O O . GLU A 1 85 ? -2.050 -5.195 3.887 1.00 98.12 85 GLU A O 1
ATOM 659 N N . ILE A 1 86 ? -2.440 -3.148 3.085 1.00 97.75 86 ILE A N 1
ATOM 660 C CA . ILE A 1 86 ? -3.905 -3.308 3.081 1.00 97.75 86 ILE A CA 1
ATOM 661 C C . ILE A 1 86 ? -4.323 -4.462 2.161 1.00 97.75 86 ILE A C 1
ATOM 663 O O . ILE A 1 86 ? -5.154 -5.289 2.541 1.00 97.75 86 ILE A O 1
ATOM 667 N N . THR A 1 87 ? -3.720 -4.559 0.974 1.00 96.50 87 THR A N 1
ATOM 668 C CA . THR A 1 87 ? -3.960 -5.668 0.039 1.00 96.50 87 THR A CA 1
ATOM 669 C C . THR A 1 87 ? -3.543 -6.997 0.665 1.00 96.50 87 THR A C 1
ATOM 671 O O . THR A 1 87 ? -4.276 -7.975 0.562 1.00 96.50 87 THR A O 1
ATOM 674 N N . ARG A 1 88 ? -2.418 -7.038 1.391 1.00 97.50 88 ARG A N 1
ATOM 675 C CA . ARG A 1 88 ? -1.990 -8.236 2.124 1.00 97.50 88 ARG A CA 1
ATOM 676 C C . ARG A 1 88 ? -2.977 -8.651 3.210 1.00 97.50 88 ARG A C 1
ATOM 678 O O . ARG A 1 88 ? -3.271 -9.834 3.338 1.00 97.50 88 ARG A O 1
ATOM 685 N N . ILE A 1 89 ? -3.461 -7.694 3.998 1.00 97.62 89 ILE A N 1
ATOM 686 C CA . ILE A 1 89 ? -4.388 -7.935 5.111 1.00 97.62 89 ILE A CA 1
ATOM 687 C C . ILE A 1 89 ? -5.728 -8.479 4.601 1.00 97.62 89 ILE A C 1
ATOM 689 O O . ILE A 1 89 ? -6.316 -9.361 5.226 1.00 97.62 89 ILE A O 1
ATOM 693 N N . THR A 1 90 ? -6.206 -7.947 3.474 1.00 95.00 90 THR A N 1
ATOM 694 C CA . THR A 1 90 ? -7.531 -8.254 2.908 1.00 95.00 90 THR A CA 1
ATOM 695 C C . THR A 1 90 ? -7.536 -9.423 1.926 1.00 95.00 90 THR A C 1
ATOM 697 O O . THR A 1 90 ? -8.605 -9.979 1.659 1.00 95.00 90 THR A O 1
ATOM 700 N N . ALA A 1 91 ? -6.361 -9.843 1.441 1.00 93.81 91 ALA A N 1
ATOM 701 C CA . ALA A 1 91 ? -6.214 -11.000 0.571 1.00 93.81 91 ALA A CA 1
ATOM 702 C C . ALA A 1 91 ? -6.944 -12.233 1.152 1.00 93.81 91 ALA A C 1
ATOM 704 O O . ALA A 1 91 ? -6.888 -12.465 2.361 1.00 93.81 91 ALA A O 1
ATOM 705 N N . PRO A 1 92 ? -7.601 -13.055 0.314 1.00 90.50 92 PRO A N 1
ATOM 706 C CA . PRO A 1 92 ? -7.609 -13.007 -1.152 1.00 90.50 92 PRO A CA 1
ATOM 707 C C . PRO A 1 92 ? -8.586 -11.982 -1.752 1.00 90.50 92 PRO A C 1
ATOM 709 O O . PRO A 1 92 ? -8.660 -11.865 -2.971 1.00 90.50 92 PRO A O 1
ATOM 712 N N . ASN A 1 93 ? -9.345 -11.257 -0.929 1.00 90.44 93 ASN A N 1
ATOM 713 C CA . ASN A 1 93 ? -10.352 -10.316 -1.407 1.00 90.44 93 ASN A CA 1
ATOM 714 C C . ASN A 1 93 ? -9.720 -8.952 -1.705 1.00 90.44 93 ASN A C 1
ATOM 716 O O . ASN A 1 93 ? -8.884 -8.467 -0.944 1.00 90.44 93 ASN A O 1
ATOM 720 N N . ALA A 1 94 ? -10.140 -8.311 -2.797 1.00 92.69 94 ALA A N 1
ATOM 721 C CA . ALA A 1 94 ? -9.683 -6.964 -3.109 1.00 92.69 94 ALA A CA 1
ATOM 722 C C . ALA A 1 94 ? -10.190 -5.960 -2.048 1.00 92.69 94 ALA A C 1
ATOM 724 O O . ALA A 1 94 ? -11.377 -5.983 -1.705 1.00 92.69 94 ALA A O 1
ATOM 725 N N . PRO A 1 95 ? -9.331 -5.058 -1.537 1.00 93.94 95 PRO A N 1
ATOM 726 C CA . PRO A 1 95 ? -9.729 -4.084 -0.518 1.00 93.94 95 PRO A CA 1
ATOM 727 C C . PRO A 1 95 ? -10.645 -2.973 -1.048 1.00 93.94 95 PRO A C 1
ATOM 729 O O . PRO A 1 95 ? -11.317 -2.302 -0.261 1.00 93.94 95 PRO A O 1
ATOM 732 N N . TYR A 1 96 ? -10.658 -2.755 -2.365 1.00 96.12 96 TYR A N 1
ATOM 733 C CA . TYR A 1 96 ? -11.414 -1.702 -3.039 1.00 96.12 96 TYR A CA 1
ATOM 734 C C . TYR A 1 96 ? -12.059 -2.234 -4.322 1.00 96.12 96 TYR A C 1
ATOM 736 O O . TYR A 1 96 ? -11.758 -3.340 -4.763 1.00 96.12 96 TYR A O 1
ATOM 744 N N . ASN A 1 97 ? -12.939 -1.431 -4.924 1.00 95.94 97 ASN A N 1
ATOM 745 C CA . ASN A 1 97 ? -13.498 -1.733 -6.240 1.00 95.94 97 ASN A CA 1
ATOM 746 C C . ASN A 1 97 ? -12.441 -1.633 -7.352 1.00 95.94 97 ASN A C 1
ATOM 748 O O . ASN A 1 97 ? -11.380 -1.030 -7.174 1.00 95.94 97 ASN A O 1
ATOM 752 N N . ASP A 1 98 ? -12.769 -2.196 -8.509 1.00 96.56 98 ASP A N 1
ATOM 753 C CA . ASP A 1 98 ? -11.872 -2.350 -9.655 1.00 96.56 98 ASP A CA 1
ATOM 754 C C . ASP A 1 98 ? -11.260 -1.020 -10.114 1.00 96.56 98 ASP A C 1
ATOM 756 O O . ASP A 1 98 ? -10.051 -0.940 -10.353 1.00 96.56 98 ASP A O 1
ATOM 760 N N . GLU A 1 99 ? -12.048 0.064 -10.160 1.00 95.50 99 GLU A N 1
ATOM 761 C CA . GLU A 1 99 ? -11.536 1.376 -10.566 1.00 95.50 99 GLU A CA 1
ATOM 762 C C . GLU A 1 99 ? -10.463 1.892 -9.605 1.00 95.50 99 GLU A C 1
ATOM 764 O O . GLU A 1 99 ? -9.434 2.420 -10.039 1.00 95.50 99 GLU A O 1
ATOM 769 N N . LYS A 1 100 ? -10.669 1.725 -8.292 1.00 95.88 100 LYS A N 1
ATOM 770 C CA . LYS A 1 100 ? -9.684 2.155 -7.295 1.00 95.88 100 LYS A CA 1
ATOM 771 C C . LYS A 1 100 ? -8.491 1.226 -7.228 1.00 95.88 100 LYS A C 1
ATOM 773 O O . LYS A 1 100 ? -7.374 1.715 -7.077 1.00 95.88 100 LYS A O 1
ATOM 778 N N . MET A 1 101 ? -8.696 -0.075 -7.406 1.00 96.75 101 MET A N 1
ATOM 779 C CA . MET A 1 101 ? -7.592 -1.023 -7.500 1.00 96.75 101 MET A CA 1
ATOM 780 C C . MET A 1 101 ? -6.674 -0.699 -8.677 1.00 96.75 101 MET A C 1
ATOM 782 O O . MET A 1 101 ? -5.458 -0.739 -8.513 1.00 96.75 101 MET A O 1
ATOM 786 N N . LYS A 1 102 ? -7.218 -0.281 -9.825 1.00 96.62 102 LYS A N 1
ATOM 787 C CA . LYS A 1 102 ? -6.408 0.174 -10.963 1.00 96.62 102 LYS A CA 1
ATOM 788 C C . LYS A 1 102 ? -5.525 1.376 -10.614 1.00 96.62 102 LYS A C 1
ATOM 790 O O . LYS A 1 102 ? -4.330 1.346 -10.898 1.00 96.62 102 LYS A O 1
ATOM 795 N N . GLU A 1 103 ? -6.084 2.412 -9.983 1.00 96.12 103 GLU A N 1
ATOM 796 C CA . GLU A 1 103 ? -5.312 3.587 -9.537 1.00 96.12 103 GLU A CA 1
ATOM 797 C C . GLU A 1 103 ? -4.218 3.200 -8.525 1.00 96.12 103 GLU A C 1
ATOM 799 O O . GLU A 1 103 ? -3.085 3.677 -8.608 1.00 96.12 103 GLU A O 1
ATOM 804 N N . ILE A 1 104 ? -4.540 2.301 -7.591 1.00 96.88 104 ILE A N 1
ATOM 805 C CA . ILE A 1 104 ? -3.596 1.799 -6.587 1.00 96.88 104 ILE A CA 1
ATOM 806 C C . ILE A 1 104 ? -2.463 1.020 -7.253 1.00 96.88 104 ILE A C 1
ATOM 808 O O . ILE A 1 104 ? -1.300 1.283 -6.960 1.00 96.88 104 ILE A O 1
ATOM 812 N N . PHE A 1 105 ? -2.761 0.115 -8.187 1.00 97.19 105 PHE A N 1
ATOM 813 C CA . PHE A 1 105 ? -1.718 -0.636 -8.879 1.00 97.19 105 PHE A CA 1
ATOM 814 C C . PHE A 1 105 ? -0.825 0.266 -9.729 1.00 97.19 105 PHE A C 1
ATOM 816 O O . PHE A 1 105 ? 0.386 0.058 -9.755 1.00 97.19 105 PHE A O 1
ATOM 823 N N . GLN A 1 106 ? -1.372 1.303 -10.368 1.00 96.25 106 GLN A N 1
ATOM 824 C CA . GLN A 1 106 ? -0.557 2.298 -11.073 1.00 96.25 106 GLN A CA 1
ATOM 825 C C . GLN A 1 106 ? 0.450 2.969 -10.130 1.00 96.25 106 GLN A C 1
ATOM 827 O O . GLN A 1 106 ? 1.622 3.119 -10.477 1.00 96.25 106 GLN A O 1
ATOM 832 N N . LEU A 1 107 ? 0.014 3.318 -8.917 1.00 96.25 107 LEU A N 1
ATOM 833 C CA . LEU A 1 107 ? 0.878 3.876 -7.880 1.00 96.25 107 LEU A CA 1
ATOM 834 C C . LEU A 1 107 ? 1.942 2.868 -7.412 1.00 96.25 107 LEU A C 1
ATOM 836 O O . LEU A 1 107 ? 3.116 3.220 -7.291 1.00 96.25 107 LEU A O 1
ATOM 840 N N . THR A 1 108 ? 1.547 1.612 -7.194 1.00 96.69 108 THR A N 1
ATOM 841 C CA . THR A 1 108 ? 2.437 0.508 -6.814 1.00 96.69 108 THR A CA 1
ATOM 842 C C . THR A 1 108 ? 3.533 0.274 -7.853 1.00 96.69 108 THR A C 1
ATOM 844 O O . THR A 1 108 ? 4.704 0.200 -7.486 1.00 96.69 108 THR A O 1
ATOM 847 N N . ILE A 1 109 ? 3.191 0.207 -9.144 1.00 96.12 109 ILE A N 1
ATOM 848 C CA . ILE A 1 109 ? 4.186 -0.002 -10.204 1.00 96.12 109 ILE A CA 1
ATOM 849 C C . ILE A 1 109 ? 5.112 1.209 -10.339 1.00 96.12 109 ILE A C 1
ATOM 851 O O . ILE A 1 109 ? 6.324 1.030 -10.451 1.00 96.12 109 ILE A O 1
ATOM 855 N N . ALA A 1 110 ? 4.586 2.433 -10.237 1.00 94.88 110 ALA A N 1
ATOM 856 C CA . ALA A 1 110 ? 5.414 3.639 -10.240 1.00 94.88 110 ALA A CA 1
ATOM 857 C C . ALA A 1 110 ? 6.427 3.657 -9.077 1.00 94.88 110 ALA A C 1
ATOM 859 O O . ALA A 1 110 ? 7.559 4.115 -9.242 1.00 94.88 110 ALA A O 1
ATOM 860 N N . ALA A 1 111 ? 6.070 3.113 -7.907 1.00 95.62 111 ALA A N 1
ATOM 861 C CA . ALA A 1 111 ? 6.991 3.008 -6.775 1.00 95.62 111 ALA A CA 1
ATOM 862 C C . ALA A 1 111 ? 8.207 2.107 -7.073 1.00 95.62 111 ALA A C 1
ATOM 864 O O . ALA A 1 111 ? 9.291 2.351 -6.536 1.00 95.62 111 ALA A O 1
ATOM 865 N N . PHE A 1 112 ? 8.085 1.121 -7.970 1.00 95.00 112 PHE A N 1
ATOM 866 C CA . PHE A 1 112 ? 9.204 0.252 -8.352 1.00 95.00 112 PHE A CA 1
ATOM 867 C C . PHE A 1 112 ? 10.324 0.972 -9.099 1.00 95.00 112 PHE A C 1
ATOM 869 O O . PHE A 1 112 ? 11.452 0.484 -9.091 1.00 95.00 112 PHE A O 1
ATOM 876 N N . GLU A 1 113 ? 10.088 2.161 -9.657 1.00 91.50 113 GLU A N 1
ATOM 877 C CA . GLU A 1 113 ? 11.173 2.992 -10.188 1.00 91.50 113 GLU A CA 1
ATOM 878 C C . GLU A 1 113 ? 12.233 3.306 -9.125 1.00 91.50 113 GLU A C 1
ATOM 880 O O . GLU A 1 113 ? 13.410 3.442 -9.443 1.00 91.50 113 GLU A O 1
ATOM 885 N N . LYS A 1 114 ? 11.859 3.364 -7.840 1.00 92.94 114 LYS A N 1
ATOM 886 C CA . LYS A 1 114 ? 12.805 3.651 -6.750 1.00 92.94 114 LYS A CA 1
ATOM 887 C C . LYS A 1 114 ? 13.804 2.524 -6.499 1.00 92.94 114 LYS A C 1
ATOM 889 O O . LYS A 1 114 ? 14.843 2.769 -5.890 1.00 92.94 114 LYS A O 1
ATOM 894 N N . LEU A 1 115 ? 13.560 1.326 -7.030 1.00 90.12 115 LEU A N 1
ATOM 895 C CA . LEU A 1 115 ? 14.491 0.200 -6.944 1.00 90.12 115 LEU A CA 1
ATOM 896 C C . LEU A 1 115 ? 15.781 0.421 -7.756 1.00 90.12 115 LEU A C 1
ATOM 898 O O . LEU A 1 115 ? 16.770 -0.263 -7.506 1.00 90.12 115 LEU A O 1
ATOM 902 N N . SER A 1 116 ? 15.826 1.380 -8.693 1.00 85.88 116 SER A N 1
ATOM 903 C CA . SER A 1 116 ? 17.070 1.722 -9.408 1.00 85.88 116 SER A CA 1
ATOM 904 C C . SER A 1 116 ? 18.057 2.546 -8.574 1.00 85.88 116 SER A C 1
ATOM 906 O O . SER A 1 116 ? 19.200 2.730 -8.989 1.00 85.88 116 SER A O 1
ATOM 908 N N . HIS A 1 117 ? 17.641 3.054 -7.411 1.00 82.00 117 HIS A N 1
ATOM 909 C CA . HIS A 1 117 ? 18.433 3.957 -6.578 1.00 82.00 117 HIS A CA 1
ATOM 910 C C . HIS A 1 117 ? 18.597 3.392 -5.166 1.00 82.00 117 HIS A C 1
ATOM 912 O O . HIS A 1 117 ? 17.932 3.834 -4.237 1.00 82.00 117 HIS A O 1
ATOM 918 N N . VAL A 1 118 ? 19.518 2.437 -4.998 1.00 76.75 118 VAL A N 1
ATOM 919 C CA . VAL A 1 118 ? 19.752 1.720 -3.724 1.00 76.75 118 VAL A CA 1
ATOM 920 C C . VAL A 1 118 ? 20.052 2.652 -2.539 1.00 76.75 118 VAL A C 1
ATOM 922 O O . VAL A 1 118 ? 19.683 2.349 -1.410 1.00 76.75 118 VAL A O 1
ATOM 925 N N . SER A 1 119 ? 20.689 3.802 -2.778 1.00 74.69 119 SER A N 1
ATOM 926 C CA . SER A 1 119 ? 20.973 4.816 -1.751 1.00 74.69 119 SER A CA 1
ATOM 927 C C . SER A 1 119 ? 19.824 5.801 -1.496 1.00 74.69 119 SER A C 1
ATOM 929 O O . SER A 1 119 ? 19.958 6.676 -0.642 1.00 74.69 119 SER A O 1
ATOM 931 N N . GLY A 1 120 ? 18.720 5.706 -2.242 1.00 78.25 120 GLY A N 1
ATOM 932 C CA . GLY A 1 120 ? 17.551 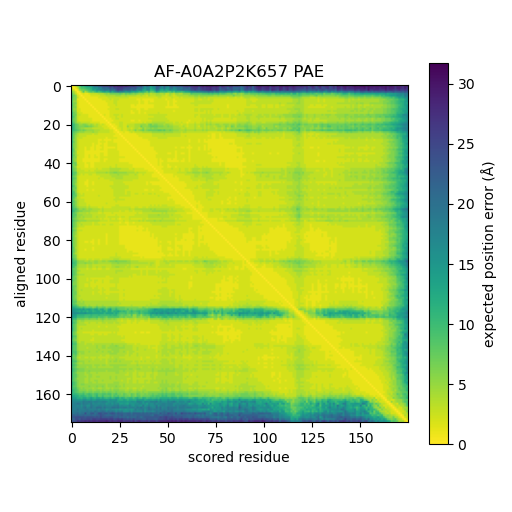6.567 -2.089 1.00 78.25 120 GLY A CA 1
ATOM 933 C C . GLY A 1 120 ? 16.717 6.188 -0.866 1.00 78.25 120 GLY A C 1
ATOM 934 O O . GLY A 1 120 ? 16.543 5.012 -0.551 1.00 78.25 120 GLY A O 1
ATOM 935 N N . HIS A 1 121 ? 16.140 7.188 -0.204 1.00 81.50 121 HIS A N 1
ATOM 936 C CA . HIS A 1 121 ? 15.322 7.021 1.003 1.00 81.50 121 HIS A CA 1
ATOM 937 C C . HIS A 1 121 ? 14.059 6.173 0.780 1.00 81.50 121 HIS A C 1
ATOM 939 O O . HIS A 1 121 ? 13.594 5.518 1.706 1.00 81.50 121 HIS A O 1
ATOM 945 N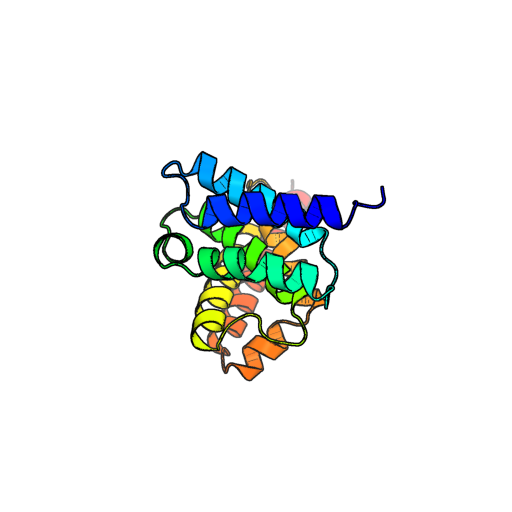 N . CYS A 1 122 ? 13.544 6.110 -0.450 1.00 90.69 122 CYS A N 1
ATOM 946 C CA . CYS A 1 122 ? 12.392 5.277 -0.810 1.00 90.69 122 CYS A CA 1
ATOM 947 C C . CYS A 1 122 ? 12.735 3.837 -1.232 1.00 90.69 122 CYS A C 1
ATOM 949 O O . CYS A 1 122 ? 11.814 3.058 -1.486 1.00 90.69 122 CYS A O 1
ATOM 951 N N . TYR A 1 123 ? 14.016 3.462 -1.346 1.00 92.12 123 TYR A N 1
ATOM 952 C CA . TYR A 1 123 ? 14.400 2.132 -1.840 1.00 92.12 123 TYR A CA 1
ATOM 953 C C . TYR A 1 123 ? 13.842 1.007 -0.960 1.00 92.12 123 TYR A C 1
ATOM 955 O O . TYR A 1 123 ? 13.273 0.041 -1.467 1.00 92.12 123 TYR A O 1
ATOM 963 N N . SER A 1 124 ? 13.964 1.147 0.363 1.00 92.69 124 SER A N 1
ATOM 964 C CA . SER A 1 124 ? 13.489 0.152 1.331 1.00 92.69 124 SER A CA 1
ATOM 965 C C . SER A 1 124 ? 11.979 -0.071 1.235 1.00 92.69 124 SER A C 1
ATOM 967 O O . SER A 1 124 ? 11.539 -1.219 1.224 1.00 92.69 124 SER A O 1
ATOM 969 N N . LYS A 1 125 ? 11.196 1.006 1.091 1.00 95.19 125 LYS A N 1
ATOM 970 C CA . LYS A 1 125 ? 9.742 0.928 0.887 1.00 95.19 125 LYS A CA 1
ATOM 971 C C . LYS A 1 125 ? 9.400 0.259 -0.441 1.00 95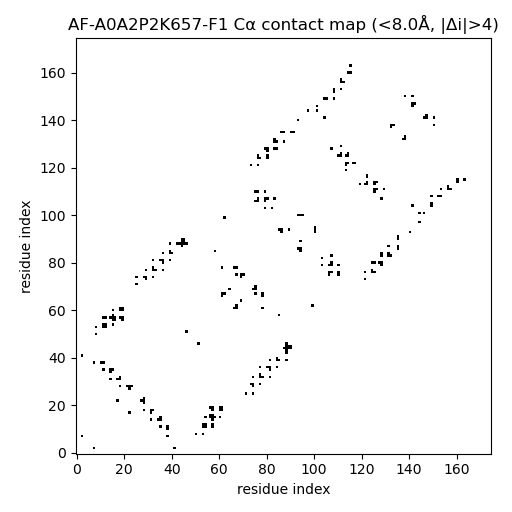.19 125 LYS A C 1
ATOM 973 O O . LYS A 1 125 ? 8.608 -0.672 -0.461 1.00 95.19 125 LYS A O 1
ATOM 978 N N . ALA A 1 126 ? 10.040 0.655 -1.542 1.00 96.25 126 ALA A N 1
ATOM 979 C CA . ALA A 1 126 ? 9.812 0.024 -2.846 1.00 96.25 126 ALA A CA 1
ATOM 980 C C . ALA A 1 126 ? 10.138 -1.478 -2.841 1.00 96.25 126 ALA A C 1
ATOM 982 O O . ALA A 1 126 ? 9.429 -2.274 -3.459 1.00 96.25 126 ALA A O 1
ATOM 983 N N . PHE A 1 127 ? 11.178 -1.878 -2.107 1.00 94.38 127 PHE A N 1
ATOM 984 C CA . PHE A 1 127 ? 11.521 -3.283 -1.919 1.00 94.38 127 PHE A CA 1
ATOM 985 C C . PHE A 1 127 ? 10.476 -4.026 -1.076 1.00 94.38 127 PHE A C 1
ATOM 987 O O . PHE A 1 127 ? 10.071 -5.125 -1.448 1.00 94.38 127 PHE A O 1
ATOM 994 N N . ALA A 1 128 ? 9.995 -3.426 0.017 1.00 95.62 128 ALA A N 1
ATOM 995 C CA . ALA A 1 128 ? 8.927 -3.999 0.839 1.00 95.62 128 ALA A CA 1
ATOM 996 C C . ALA A 1 128 ? 7.616 -4.162 0.050 1.00 95.62 128 ALA A C 1
ATOM 998 O O . ALA A 1 128 ? 7.000 -5.224 0.095 1.00 95.62 128 ALA A O 1
ATOM 999 N N . ILE A 1 129 ? 7.242 -3.160 -0.754 1.00 97.75 129 ILE A N 1
ATOM 1000 C CA . ILE A 1 129 ? 6.092 -3.226 -1.667 1.00 97.75 129 ILE A CA 1
ATOM 1001 C C . ILE A 1 129 ? 6.236 -4.417 -2.621 1.00 97.75 129 ILE A C 1
ATOM 1003 O O . ILE A 1 129 ? 5.287 -5.180 -2.799 1.00 97.75 129 ILE A O 1
ATOM 1007 N N . LEU A 1 130 ? 7.418 -4.600 -3.224 1.00 96.94 130 LEU A N 1
ATOM 1008 C CA . LEU A 1 130 ? 7.682 -5.706 -4.149 1.00 96.94 130 LEU A CA 1
ATOM 1009 C C . LEU A 1 130 ? 7.532 -7.065 -3.457 1.00 96.94 130 LEU A C 1
ATOM 1011 O O . LEU A 1 130 ? 6.893 -7.969 -3.997 1.00 96.94 130 LEU A O 1
ATOM 1015 N N . ASP A 1 131 ? 8.102 -7.194 -2.260 1.00 96.00 131 ASP A N 1
ATOM 1016 C CA . ASP A 1 131 ? 8.012 -8.398 -1.436 1.00 96.00 131 ASP A CA 1
ATOM 1017 C C . ASP A 1 131 ? 6.548 -8.731 -1.098 1.00 96.00 131 ASP A C 1
ATOM 1019 O O . ASP A 1 131 ? 6.103 -9.866 -1.291 1.00 96.00 131 ASP A O 1
ATOM 1023 N N . THR A 1 132 ? 5.753 -7.736 -0.698 1.00 96.62 132 THR A N 1
ATOM 1024 C CA . THR A 1 132 ? 4.325 -7.919 -0.414 1.00 96.62 132 THR A CA 1
ATOM 1025 C C . THR A 1 132 ? 3.524 -8.287 -1.668 1.00 96.62 132 THR A C 1
ATOM 1027 O O . THR A 1 132 ? 2.768 -9.261 -1.633 1.00 96.62 132 THR A O 1
ATOM 1030 N N . VAL A 1 133 ? 3.733 -7.596 -2.797 1.00 95.69 133 VAL A N 1
ATOM 1031 C CA . VAL A 1 133 ? 3.093 -7.903 -4.095 1.00 95.69 133 VAL A CA 1
ATOM 1032 C C . VAL A 1 133 ? 3.358 -9.346 -4.528 1.00 95.69 133 VAL A C 1
ATOM 1034 O O . VAL A 1 133 ? 2.445 -10.042 -4.982 1.00 95.69 133 VAL A O 1
ATOM 1037 N N . ALA A 1 134 ? 4.593 -9.822 -4.359 1.00 95.38 134 ALA A N 1
ATOM 1038 C CA . ALA A 1 134 ? 4.958 -11.197 -4.672 1.00 95.38 134 ALA A CA 1
ATOM 1039 C C . ALA A 1 134 ? 4.282 -12.199 -3.721 1.00 95.38 134 ALA A C 1
ATOM 1041 O O . ALA A 1 134 ? 3.711 -13.193 -4.179 1.00 95.38 134 ALA A O 1
ATOM 1042 N N . LYS A 1 135 ? 4.304 -11.931 -2.408 1.00 93.81 135 LYS A N 1
ATOM 1043 C CA . LYS A 1 135 ? 3.736 -12.816 -1.375 1.00 93.81 135 LYS A CA 1
ATOM 1044 C C . LYS A 1 135 ? 2.249 -13.076 -1.565 1.00 93.81 135 LYS A C 1
ATOM 1046 O O . LYS A 1 135 ? 1.834 -14.232 -1.504 1.00 93.81 135 LYS A O 1
ATOM 1051 N N . VAL A 1 136 ? 1.458 -12.034 -1.823 1.00 94.81 136 VAL A N 1
ATOM 1052 C CA . VAL A 1 136 ? 0.002 -12.182 -2.022 1.00 94.81 136 VAL A CA 1
ATOM 1053 C C . VAL A 1 136 ? -0.396 -12.358 -3.480 1.00 94.81 136 VAL A C 1
ATOM 1055 O O . VAL A 1 136 ? -1.578 -12.345 -3.807 1.00 94.81 136 VAL A O 1
ATOM 1058 N N . ARG A 1 137 ? 0.593 -12.597 -4.353 1.00 94.38 137 ARG A N 1
ATOM 1059 C CA . ARG A 1 137 ? 0.403 -12.871 -5.779 1.00 94.38 137 ARG A CA 1
ATOM 1060 C C . ARG A 1 137 ? -0.465 -11.808 -6.453 1.00 94.38 137 ARG A C 1
ATOM 1062 O O . ARG A 1 137 ? -1.314 -12.152 -7.273 1.00 94.38 137 ARG A O 1
ATOM 1069 N N . SER A 1 138 ? -0.240 -10.525 -6.153 1.00 94.00 138 SER A N 1
ATOM 1070 C CA . SER A 1 138 ? -1.095 -9.435 -6.650 1.00 94.00 138 SER A CA 1
ATOM 1071 C C . SER A 1 138 ? -1.153 -9.357 -8.178 1.00 94.00 138 SER A C 1
ATOM 1073 O O . SER A 1 138 ? -2.095 -8.792 -8.718 1.00 94.00 138 SER A O 1
ATOM 1075 N N . CYS A 1 139 ? -0.200 -9.965 -8.894 1.00 92.88 139 CYS A N 1
ATOM 1076 C CA . CYS A 1 139 ? -0.278 -10.135 -10.345 1.00 92.88 139 CYS A CA 1
ATOM 1077 C C . CYS A 1 139 ? -1.520 -10.906 -10.807 1.00 92.88 139 CYS A C 1
ATOM 1079 O O . CYS A 1 139 ? -2.023 -10.610 -11.880 1.00 92.88 139 CYS A O 1
ATOM 1081 N N . LEU A 1 140 ? -2.023 -11.862 -10.019 1.00 93.38 140 LEU A N 1
ATOM 1082 C CA . LEU A 1 140 ? -3.276 -12.553 -10.337 1.00 93.38 140 LEU A CA 1
ATOM 1083 C C . LEU A 1 140 ? -4.454 -11.579 -10.279 1.00 93.38 140 LEU A C 1
ATOM 1085 O O . LEU A 1 140 ? -5.224 -11.515 -11.224 1.00 93.38 140 LEU A O 1
ATOM 1089 N N . LEU A 1 141 ? -4.505 -10.733 -9.246 1.00 93.50 141 LEU A N 1
ATOM 1090 C CA . LEU A 1 141 ? -5.518 -9.685 -9.147 1.00 93.50 141 LEU A CA 1
ATOM 1091 C C . LEU A 1 141 ? -5.389 -8.653 -10.281 1.00 93.50 141 LEU A C 1
ATOM 1093 O O . LEU A 1 141 ? -6.392 -8.202 -10.813 1.00 93.50 141 LEU A O 1
ATOM 1097 N N . MET A 1 142 ? -4.169 -8.299 -10.701 1.00 95.19 142 MET A N 1
ATOM 1098 C CA . 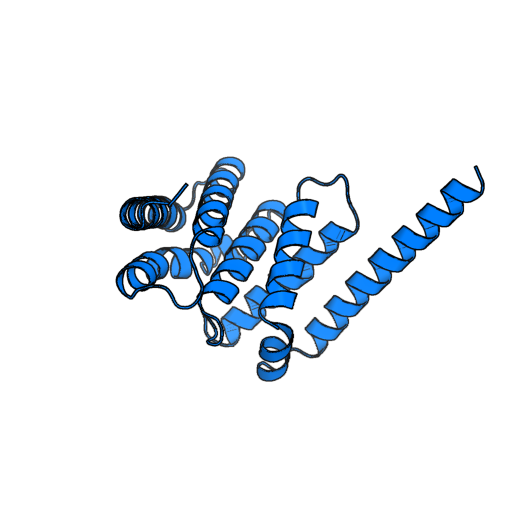MET A 1 142 ? -3.969 -7.428 -11.868 1.00 95.19 142 MET A CA 1
ATOM 1099 C C . MET A 1 142 ? -4.464 -8.067 -13.176 1.00 95.19 142 MET A C 1
ATOM 1101 O O . MET A 1 142 ? -4.984 -7.352 -14.026 1.00 95.19 142 MET A O 1
ATOM 1105 N N . LEU A 1 143 ? -4.317 -9.388 -13.337 1.00 95.38 143 LEU A N 1
ATOM 1106 C CA . LEU A 1 143 ? -4.849 -10.123 -14.490 1.00 95.38 143 LEU A CA 1
ATOM 1107 C C . LEU A 1 143 ? -6.380 -10.190 -14.459 1.00 95.38 143 LEU A C 1
ATOM 1109 O O . LEU A 1 143 ? -7.008 -9.957 -15.485 1.00 95.38 143 LEU A O 1
ATOM 1113 N N . ASP A 1 144 ? -6.972 -10.447 -13.290 1.00 94.44 144 ASP A N 1
ATOM 1114 C CA . ASP A 1 144 ? -8.431 -10.465 -13.110 1.00 94.44 144 ASP A CA 1
ATOM 1115 C C . ASP A 1 144 ? -9.068 -9.096 -13.419 1.00 94.44 144 ASP A C 1
ATOM 1117 O O . ASP A 1 144 ? -10.218 -9.025 -13.845 1.00 94.44 144 ASP A O 1
ATOM 1121 N N . LEU A 1 145 ? -8.305 -8.012 -13.236 1.00 95.44 145 LEU A N 1
ATOM 1122 C CA . LEU A 1 145 ? -8.691 -6.629 -13.534 1.00 95.44 145 LEU A CA 1
ATOM 1123 C C . LEU A 1 145 ? -8.313 -6.161 -14.954 1.00 95.44 145 LEU A C 1
ATOM 1125 O O . LEU A 1 145 ? -8.440 -4.970 -15.246 1.00 95.44 145 LEU A O 1
ATOM 1129 N N . GLU A 1 146 ? -7.814 -7.054 -15.816 1.00 96.94 146 GLU A N 1
ATOM 1130 C CA . GLU A 1 146 ? -7.404 -6.747 -17.199 1.00 96.94 146 GLU A CA 1
ATOM 1131 C C . GLU A 1 146 ? -6.353 -5.612 -17.284 1.00 96.94 146 GLU A C 1
ATOM 1133 O O . GLU A 1 146 ? -6.413 -4.712 -18.127 1.00 96.94 146 GLU A O 1
ATOM 1138 N N . LEU A 1 147 ? -5.374 -5.611 -16.367 1.00 96.50 147 LEU A N 1
ATOM 1139 C CA . LEU A 1 147 ? -4.299 -4.608 -16.293 1.00 96.50 147 LEU A CA 1
ATOM 1140 C C . LEU A 1 147 ? -3.023 -5.037 -17.042 1.00 96.50 147 LEU A C 1
ATOM 1142 O O . LEU A 1 147 ? -1.909 -4.802 -16.568 1.00 96.50 147 LEU A O 1
ATOM 1146 N N . ASP A 1 148 ? -3.161 -5.657 -18.216 1.00 95.38 148 ASP A N 1
ATOM 1147 C CA . ASP A 1 148 ? -2.053 -6.238 -18.989 1.00 95.38 148 ASP A CA 1
ATOM 1148 C C . ASP A 1 148 ? -0.924 -5.241 -19.287 1.00 95.38 148 ASP A C 1
ATOM 1150 O O . ASP A 1 148 ? 0.255 -5.556 -19.106 1.00 95.38 148 ASP A O 1
ATOM 1154 N N . GLU A 1 149 ? -1.269 -4.017 -19.697 1.00 95.44 149 GLU A N 1
ATOM 1155 C CA . GLU A 1 149 ? -0.291 -2.955 -19.981 1.00 95.44 149 GLU A CA 1
ATOM 1156 C C . GLU A 1 149 ? 0.554 -2.624 -18.744 1.00 95.44 149 GLU A C 1
ATOM 1158 O O . GLU A 1 149 ? 1.773 -2.485 -18.831 1.00 95.44 149 GLU A O 1
ATOM 1163 N N . LEU A 1 150 ? -0.077 -2.592 -17.570 1.00 95.50 150 LEU A N 1
ATOM 1164 C CA . LEU A 1 150 ? 0.587 -2.267 -16.314 1.00 95.50 150 LEU A CA 1
ATOM 1165 C C . LEU A 1 150 ? 1.531 -3.390 -15.859 1.00 95.50 150 LEU A C 1
ATOM 1167 O O . LEU A 1 150 ? 2.610 -3.130 -15.323 1.00 95.50 150 LEU A O 1
ATOM 1171 N N . ILE A 1 151 ? 1.154 -4.647 -16.112 1.00 94.88 151 ILE A N 1
ATOM 1172 C CA . ILE A 1 151 ? 2.025 -5.805 -15.888 1.00 94.88 151 ILE A CA 1
ATOM 1173 C C . ILE A 1 151 ? 3.252 -5.716 -16.802 1.00 94.88 151 ILE A C 1
ATOM 1175 O O . ILE A 1 151 ? 4.379 -5.927 -16.347 1.00 94.88 151 ILE A O 1
ATOM 1179 N N . VAL A 1 152 ? 3.058 -5.377 -18.080 1.00 95.50 152 VAL A N 1
ATOM 1180 C CA . VAL A 1 152 ? 4.164 -5.180 -19.025 1.00 95.50 152 VAL A CA 1
ATOM 1181 C C . VAL A 1 152 ? 5.098 -4.067 -18.544 1.00 95.50 152 VAL A C 1
ATOM 1183 O O . VAL A 1 152 ? 6.312 -4.288 -18.496 1.00 95.50 152 VAL A O 1
ATOM 1186 N N . ASP A 1 153 ? 4.562 -2.919 -18.129 1.00 94.75 153 ASP A N 1
ATOM 1187 C CA . ASP A 1 153 ? 5.344 -1.796 -17.599 1.00 94.75 153 ASP A CA 1
ATOM 1188 C C . ASP A 1 153 ? 6.171 -2.210 -16.376 1.00 94.75 153 ASP A C 1
ATOM 1190 O O . ASP A 1 153 ? 7.379 -1.957 -16.319 1.00 94.75 153 ASP A O 1
ATOM 1194 N N . MET A 1 154 ? 5.568 -2.945 -15.439 1.00 94.50 154 MET A N 1
ATOM 1195 C CA . MET A 1 154 ? 6.262 -3.499 -14.276 1.00 94.50 154 MET A CA 1
ATOM 1196 C C . MET A 1 154 ? 7.481 -4.345 -14.682 1.00 94.50 154 MET A C 1
ATOM 1198 O O . MET A 1 154 ? 8.592 -4.117 -14.193 1.00 94.50 154 MET A O 1
ATOM 1202 N N . PHE A 1 155 ? 7.316 -5.292 -15.612 1.00 93.50 155 PHE A N 1
ATOM 1203 C CA . PHE A 1 155 ? 8.437 -6.106 -16.093 1.00 93.50 155 PHE A CA 1
ATOM 1204 C C . PHE A 1 155 ? 9.501 -5.268 -16.808 1.00 93.50 155 PHE A C 1
ATOM 1206 O O . PHE A 1 155 ? 10.698 -5.533 -16.657 1.00 93.50 155 PHE A O 1
ATOM 1213 N N . GLN A 1 156 ? 9.106 -4.234 -17.553 1.00 93.12 156 GLN A N 1
ATOM 1214 C CA . GLN A 1 156 ? 10.059 -3.315 -18.170 1.00 93.12 156 GLN A CA 1
ATOM 1215 C C . GLN A 1 156 ? 10.886 -2.552 -17.127 1.00 93.12 156 GLN A C 1
ATOM 1217 O O . GLN A 1 156 ? 12.096 -2.403 -17.325 1.00 93.12 156 GLN A O 1
ATOM 1222 N N . HIS A 1 157 ? 10.285 -2.102 -16.018 1.00 91.06 157 HIS A N 1
ATOM 1223 C CA . HIS A 1 157 ? 11.026 -1.497 -14.906 1.00 91.06 157 HIS A CA 1
ATOM 1224 C C . HIS A 1 157 ? 12.060 -2.472 -14.340 1.00 91.06 157 HIS A C 1
ATOM 1226 O O . HIS A 1 157 ? 13.244 -2.133 -14.270 1.00 91.06 157 HIS A O 1
ATOM 1232 N N . PHE A 1 158 ? 11.662 -3.709 -14.030 1.00 91.62 158 PHE A N 1
ATOM 1233 C CA . PHE A 1 158 ? 12.583 -4.714 -13.490 1.00 91.62 158 PHE A CA 1
ATOM 1234 C C . PHE A 1 158 ? 13.741 -5.028 -14.442 1.00 91.62 158 PHE A C 1
ATOM 1236 O O . PHE A 1 158 ? 14.898 -5.052 -14.022 1.00 91.62 158 PHE A O 1
ATOM 1243 N N . LEU A 1 159 ? 13.467 -5.197 -15.738 1.00 90.00 159 LEU A N 1
ATOM 1244 C CA . LEU A 1 159 ? 14.512 -5.442 -16.735 1.00 90.00 159 LEU A CA 1
ATOM 1245 C C . LEU A 1 159 ? 15.498 -4.271 -16.844 1.00 90.00 159 LEU A C 1
ATOM 1247 O O . LEU A 1 159 ? 16.698 -4.501 -17.003 1.00 90.00 159 LEU A O 1
ATOM 1251 N N . LYS A 1 160 ? 15.025 -3.021 -16.746 1.00 88.75 160 LYS A N 1
ATOM 1252 C CA . LYS A 1 160 ? 15.894 -1.831 -16.722 1.00 88.75 160 LYS A CA 1
ATOM 1253 C C . LYS A 1 160 ? 16.804 -1.832 -15.489 1.00 88.75 160 LYS A C 1
ATOM 1255 O O . LYS A 1 160 ? 18.009 -1.630 -15.636 1.00 88.75 160 LYS A O 1
ATOM 1260 N N . ILE A 1 161 ? 16.253 -2.117 -14.308 1.00 86.62 161 ILE A N 1
ATOM 1261 C CA . ILE A 1 161 ? 16.997 -2.161 -13.039 1.00 86.62 161 ILE A CA 1
ATOM 1262 C C . ILE A 1 161 ? 18.086 -3.243 -13.077 1.00 86.62 161 ILE A C 1
ATOM 1264 O O . ILE A 1 161 ? 19.248 -2.958 -12.792 1.00 86.62 161 ILE A O 1
ATOM 1268 N N . ILE A 1 162 ? 17.740 -4.464 -13.501 1.00 84.94 162 ILE A N 1
ATOM 1269 C CA . ILE A 1 162 ? 18.686 -5.590 -13.579 1.00 84.94 162 ILE A CA 1
ATOM 1270 C C . ILE A 1 162 ? 19.830 -5.280 -14.551 1.00 84.94 162 ILE A C 1
ATOM 1272 O O . ILE A 1 162 ? 20.995 -5.527 -14.236 1.00 84.94 162 ILE A O 1
ATOM 1276 N N . ARG A 1 163 ? 19.522 -4.708 -15.724 1.00 81.12 163 ARG A N 1
ATOM 1277 C CA . ARG A 1 163 ? 20.541 -4.323 -16.715 1.00 81.12 163 ARG A CA 1
ATOM 1278 C C . ARG A 1 163 ? 21.527 -3.303 -16.152 1.00 81.12 163 ARG A C 1
ATOM 1280 O O . ARG A 1 163 ? 22.726 -3.443 -16.379 1.00 81.12 163 ARG A O 1
ATOM 1287 N N . TYR A 1 164 ? 21.032 -2.304 -15.424 1.00 77.81 164 TYR A N 1
ATOM 1288 C CA . TYR A 1 164 ? 21.882 -1.296 -14.796 1.00 77.81 164 TYR A CA 1
ATOM 1289 C C . TYR A 1 164 ? 22.787 -1.908 -13.717 1.00 77.81 164 TYR A C 1
ATOM 1291 O O . TYR A 1 164 ? 23.996 -1.688 -13.745 1.00 77.81 164 TYR A O 1
ATOM 1299 N N . GLY A 1 165 ? 22.234 -2.745 -12.830 1.00 74.31 165 GLY A N 1
ATOM 1300 C CA . GLY A 1 165 ? 23.016 -3.440 -11.802 1.00 74.31 165 GLY A CA 1
ATOM 1301 C C . GLY A 1 165 ? 24.107 -4.341 -12.389 1.00 74.31 165 GLY A C 1
ATOM 1302 O O . GLY A 1 165 ? 25.251 -4.306 -11.938 1.00 74.31 165 GLY A O 1
ATOM 1303 N N . HIS A 1 166 ? 23.789 -5.085 -13.452 1.00 68.75 166 HIS A N 1
ATOM 1304 C CA . HIS A 1 166 ? 24.770 -5.907 -14.162 1.00 68.75 166 HIS A CA 1
ATOM 1305 C C . HIS A 1 166 ? 25.898 -5.059 -14.773 1.00 68.75 166 HIS A C 1
ATOM 1307 O O . HIS A 1 166 ? 27.073 -5.378 -14.601 1.00 68.75 166 HIS A O 1
ATOM 1313 N N . LEU A 1 167 ? 25.571 -3.950 -15.446 1.00 70.31 167 LEU A N 1
ATOM 1314 C CA . LEU A 1 167 ? 26.584 -3.051 -16.010 1.00 70.31 167 LEU A CA 1
ATOM 1315 C C . LEU A 1 167 ? 27.495 -2.459 -14.924 1.00 70.31 167 LEU A C 1
ATOM 1317 O O . LEU A 1 167 ? 28.704 -2.371 -15.121 1.00 70.31 167 LEU A O 1
ATOM 1321 N N . GLN A 1 168 ? 26.927 -2.093 -13.774 1.00 67.88 168 GLN A N 1
ATOM 1322 C CA . GLN A 1 168 ? 27.689 -1.570 -12.644 1.00 67.88 168 GLN A CA 1
ATOM 1323 C C . GLN A 1 168 ? 28.650 -2.618 -12.064 1.00 67.88 168 GLN A C 1
ATOM 1325 O O . GLN A 1 168 ? 29.791 -2.276 -11.769 1.00 67.88 168 GLN A O 1
ATOM 1330 N N . SER A 1 169 ? 28.233 -3.887 -11.960 1.00 69.56 169 SER A N 1
ATOM 1331 C CA . SER A 1 169 ? 29.119 -4.970 -11.501 1.00 69.56 169 SER A CA 1
ATOM 1332 C C . SER A 1 169 ? 30.320 -5.186 -12.430 1.00 69.56 169 SER A C 1
ATOM 1334 O O . SER A 1 169 ? 31.449 -5.241 -11.956 1.00 69.56 169 SER A O 1
ATOM 1336 N N . LEU A 1 170 ? 30.106 -5.168 -13.752 1.00 67.00 170 LEU A N 1
ATOM 1337 C CA . LEU A 1 170 ? 31.191 -5.308 -14.729 1.00 67.00 170 LEU A CA 1
ATOM 1338 C C . LEU A 1 170 ? 32.197 -4.151 -14.681 1.00 67.00 170 LEU A C 1
ATOM 1340 O O . LEU A 1 170 ? 33.377 -4.360 -14.934 1.00 67.00 170 LEU A O 1
ATOM 1344 N N . LEU A 1 171 ? 31.747 -2.926 -14.390 1.00 64.56 171 LEU A N 1
ATOM 1345 C CA . LEU A 1 171 ? 32.640 -1.768 -14.274 1.00 64.56 171 LEU A CA 1
ATOM 1346 C C . LEU A 1 171 ? 33.544 -1.850 -13.039 1.00 64.56 171 LEU A C 1
ATOM 1348 O O . LEU A 1 171 ? 34.685 -1.406 -13.115 1.00 64.56 171 LEU A O 1
ATOM 1352 N N . VAL A 1 172 ? 33.052 -2.424 -11.937 1.00 67.25 172 VAL A N 1
ATOM 1353 C CA . VAL A 1 172 ? 33.843 -2.659 -10.716 1.00 67.25 172 VAL A CA 1
ATOM 1354 C C . VAL A 1 172 ? 34.881 -3.764 -10.930 1.00 67.25 172 VAL A C 1
ATOM 1356 O O . VAL A 1 172 ? 35.988 -3.655 -10.422 1.00 67.25 172 VAL A O 1
ATOM 1359 N N . ASP A 1 173 ? 34.568 -4.789 -11.725 1.00 59.31 173 ASP A N 1
ATOM 1360 C CA . ASP A 1 173 ? 35.506 -5.884 -12.022 1.00 59.31 173 ASP A CA 1
ATOM 1361 C C . ASP A 1 173 ? 36.663 -5.474 -12.958 1.00 59.31 173 ASP A C 1
ATOM 1363 O O . ASP A 1 173 ? 37.651 -6.200 -13.086 1.00 59.31 173 ASP A O 1
ATOM 1367 N N . ILE A 1 174 ? 36.549 -4.327 -13.639 1.00 63.31 174 ILE A N 1
ATOM 1368 C CA . ILE A 1 174 ? 37.556 -3.806 -14.584 1.00 63.31 174 ILE A CA 1
ATOM 1369 C C . ILE A 1 174 ? 38.447 -2.718 -13.940 1.00 63.31 174 ILE A C 1
ATOM 1371 O O . ILE A 1 174 ? 39.465 -2.339 -14.526 1.00 63.31 174 ILE A O 1
ATOM 1375 N N . SER A 1 175 ? 38.094 -2.220 -12.749 1.00 51.34 175 SER A N 1
ATOM 1376 C CA . SER A 1 175 ? 38.838 -1.194 -11.990 1.00 51.34 175 SER A CA 1
ATOM 1377 C C . SER A 1 175 ? 39.735 -1.785 -10.910 1.00 51.34 175 SER A C 1
ATOM 1379 O O . SER A 1 175 ? 40.880 -1.298 -10.777 1.00 51.34 175 SER A O 1
#

Secondary structure (DSSP, 8-state):
----HHHHHHHHHHHHHHHHS--SSHHHHHHHHHHHHHHHTTSPSS--HHHHHHHHHHHHHHTSHHHHT-S-HHHHHHHHHHHHHHHHHHTTS-SS-HHHHHHHHHHHHHHGGGGG-TTSTTHHHHHHHHHHHHHTTHHHHHHHTT-HHHHHHHHHHHHHHHHHHHHHHHHHHT-

Mean predicted aligned error: 4.79 Å